Protein AF-U9SW86-F1 (afdb_monomer)

Secondary structure (DSSP, 8-state):
-PPPPHHHHHHHHHHHHTT--HHHHHHHH---HHHHHHHHHHHHTT---S-PPP--SPPSS-HHHHHHHHHHHHH-TT--GGG-

Radius of gyration: 23.31 Å; Cα contacts (8 Å, |Δi|>4): 43; chains: 1; bounding box: 44×22×61 Å

InterPro domains:
  IPR009057 Homedomain-like superfamily [SSF46689] (4-84)
  IPR036388 Winged helix-like DNA-binding domain superfamily [G3DSA:1.10.10.10] (3-50)

Structure (mmCIF, N/CA/C/O backbone):
data_AF-U9SW86-F1
#
_entry.id   AF-U9SW86-F1
#
loop_
_atom_site.group_PDB
_atom_site.id
_atom_site.type_symbol
_atom_site.label_atom_id
_atom_site.label_alt_id
_atom_site.label_comp_id
_atom_site.label_asym_id
_atom_site.label_entity_id
_atom_site.label_seq_id
_atom_site.pdbx_PDB_ins_code
_atom_site.Cartn_x
_atom_site.Cartn_y
_atom_site.Cartn_z
_atom_site.occupancy
_atom_site.B_iso_or_equiv
_atom_site.auth_seq_id
_atom_site.auth_comp_id
_atom_site.auth_asym_id
_atom_site.auth_atom_id
_atom_site.pdbx_PDB_model_num
ATOM 1 N N . MET A 1 1 ? 12.822 7.200 3.536 1.00 51.06 1 MET A N 1
ATOM 2 C CA . MET A 1 1 ? 12.217 6.218 2.610 1.00 51.06 1 MET A CA 1
ATOM 3 C C . MET A 1 1 ? 10.915 6.828 2.134 1.00 51.06 1 MET A C 1
ATOM 5 O O . MET A 1 1 ? 10.021 6.973 2.954 1.00 51.06 1 MET A O 1
ATOM 9 N N . TYR A 1 2 ? 10.872 7.298 0.888 1.00 66.44 2 TYR A N 1
ATOM 10 C CA . TYR A 1 2 ? 9.652 7.828 0.277 1.00 66.44 2 TYR A CA 1
ATOM 11 C C . TYR A 1 2 ? 8.795 6.652 -0.194 1.00 66.44 2 TYR A C 1
ATOM 13 O O . TYR A 1 2 ? 9.320 5.730 -0.824 1.00 66.44 2 TYR A O 1
ATOM 21 N N . ASP A 1 3 ? 7.514 6.656 0.168 1.00 79.75 3 ASP A N 1
ATOM 22 C CA . ASP A 1 3 ? 6.557 5.674 -0.333 1.00 79.75 3 ASP A CA 1
ATOM 23 C C . ASP A 1 3 ? 6.193 6.012 -1.782 1.00 79.75 3 ASP A C 1
ATOM 25 O O . ASP A 1 3 ? 5.976 7.175 -2.113 1.00 79.75 3 ASP A O 1
ATOM 29 N N . LEU A 1 4 ? 6.125 4.986 -2.638 1.00 87.94 4 LEU A N 1
ATOM 30 C CA . LEU A 1 4 ? 5.677 5.142 -4.022 1.00 87.94 4 LEU A CA 1
ATOM 31 C C . LEU A 1 4 ? 4.218 5.598 -4.041 1.00 87.94 4 LEU A C 1
ATOM 33 O O . LEU A 1 4 ? 3.372 4.978 -3.378 1.00 87.94 4 LEU A O 1
ATOM 37 N N . THR A 1 5 ? 3.935 6.613 -4.849 1.00 91.62 5 THR A N 1
ATOM 38 C CA . THR A 1 5 ? 2.579 7.049 -5.185 1.00 91.62 5 THR A CA 1
ATOM 39 C C . THR A 1 5 ? 1.839 5.962 -5.964 1.00 91.62 5 THR A C 1
ATOM 41 O O . THR A 1 5 ? 2.439 5.040 -6.525 1.00 91.62 5 THR A O 1
ATOM 44 N N . GLU A 1 6 ? 0.513 6.058 -6.009 1.00 91.12 6 GLU A N 1
ATOM 45 C CA . GLU A 1 6 ? -0.323 5.119 -6.763 1.00 91.12 6 GLU A CA 1
ATOM 46 C C . GLU A 1 6 ? 0.064 5.088 -8.253 1.00 91.12 6 GLU A C 1
ATOM 48 O O . GLU A 1 6 ? 0.255 4.019 -8.835 1.00 91.12 6 GLU A O 1
ATOM 53 N N . ALA A 1 7 ? 0.290 6.264 -8.848 1.00 92.81 7 ALA A N 1
ATOM 54 C CA . ALA A 1 7 ? 0.700 6.397 -10.243 1.00 92.81 7 ALA A CA 1
ATOM 55 C C . ALA A 1 7 ? 2.023 5.666 -10.533 1.00 92.81 7 ALA A C 1
ATOM 57 O O . ALA A 1 7 ? 2.121 4.920 -11.509 1.00 92.81 7 ALA A O 1
ATOM 58 N N . GLU A 1 8 ? 3.024 5.811 -9.663 1.00 94.19 8 GLU A N 1
ATOM 59 C CA . GLU A 1 8 ? 4.320 5.139 -9.814 1.00 94.19 8 GLU A CA 1
ATOM 60 C C . GLU A 1 8 ? 4.197 3.614 -9.669 1.00 94.19 8 GLU A C 1
ATOM 62 O O . GLU A 1 8 ? 4.825 2.858 -10.416 1.00 94.19 8 GLU A O 1
ATOM 67 N N . ARG A 1 9 ? 3.345 3.130 -8.753 1.00 94.12 9 ARG A N 1
ATOM 68 C CA . ARG A 1 9 ? 3.051 1.689 -8.628 1.00 94.12 9 ARG A CA 1
ATOM 69 C C . ARG A 1 9 ? 2.387 1.149 -9.889 1.00 94.12 9 ARG A C 1
ATOM 71 O O . ARG A 1 9 ? 2.778 0.088 -10.378 1.00 94.12 9 ARG A O 1
ATOM 78 N N . ASN A 1 10 ? 1.441 1.900 -10.444 1.00 94.44 10 ASN A N 1
ATOM 79 C CA . ASN A 1 10 ? 0.753 1.539 -11.677 1.00 94.44 10 ASN A CA 1
ATOM 80 C C . ASN A 1 10 ? 1.712 1.514 -12.878 1.00 94.44 10 ASN A C 1
ATOM 82 O O . ASN A 1 10 ? 1.638 0.589 -13.686 1.00 94.44 10 ASN A O 1
ATOM 86 N N . GLN A 1 11 ? 2.678 2.436 -12.960 1.00 96.25 11 GLN A N 1
ATOM 87 C CA . GLN A 1 11 ? 3.739 2.396 -13.976 1.00 96.25 11 GLN A CA 1
ATOM 88 C C . GLN A 1 11 ? 4.609 1.135 -13.862 1.00 96.25 11 GLN A C 1
ATOM 90 O O . GLN A 1 11 ? 4.857 0.464 -14.868 1.00 96.25 11 GLN A O 1
ATOM 95 N N . ILE A 1 12 ? 5.033 0.769 -12.645 1.00 96.25 12 ILE A N 1
ATOM 96 C CA . ILE A 1 12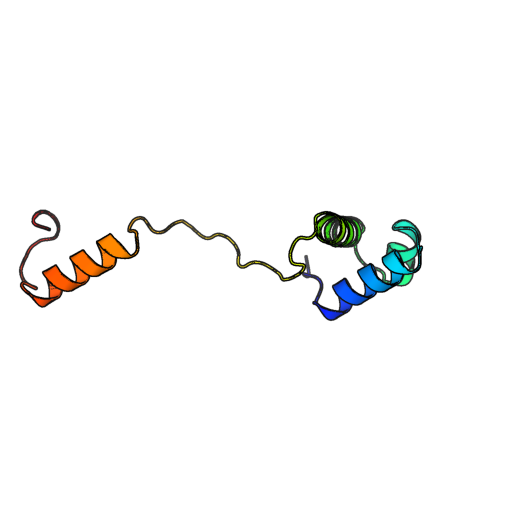 ? 5.796 -0.468 -12.394 1.00 96.25 12 ILE A CA 1
ATOM 97 C C . ILE A 1 12 ? 5.015 -1.689 -12.896 1.00 96.25 12 ILE A C 1
ATOM 99 O O . ILE A 1 12 ? 5.575 -2.547 -13.582 1.00 96.25 12 ILE A O 1
ATOM 103 N N . ILE A 1 13 ? 3.724 -1.769 -12.571 1.00 95.81 13 ILE A N 1
ATOM 104 C CA . ILE A 1 13 ? 2.871 -2.904 -12.940 1.00 95.81 13 ILE A CA 1
ATOM 105 C C . ILE A 1 13 ? 2.597 -2.932 -14.439 1.00 95.81 13 ILE A C 1
ATOM 107 O O . ILE A 1 13 ? 2.631 -4.009 -15.030 1.00 95.81 13 ILE A O 1
ATOM 111 N N . GLY A 1 14 ? 2.369 -1.779 -15.067 1.00 96.69 14 GLY A N 1
ATOM 112 C CA . GLY A 1 14 ? 2.200 -1.676 -16.515 1.00 96.69 14 GLY A CA 1
ATOM 113 C C . GLY A 1 14 ? 3.408 -2.239 -17.264 1.00 96.69 14 GLY A C 1
ATOM 114 O O . GLY A 1 14 ? 3.253 -3.097 -18.131 1.00 96.69 14 GLY A O 1
ATOM 115 N N . LEU A 1 15 ? 4.622 -1.848 -16.861 1.00 96.75 15 LEU A N 1
ATOM 116 C CA . LEU A 1 15 ? 5.860 -2.376 -17.446 1.00 96.75 15 LEU A CA 1
ATOM 117 C C . LEU A 1 15 ? 6.047 -3.874 -17.178 1.00 96.75 15 LEU A C 1
ATOM 119 O O . LEU A 1 15 ? 6.495 -4.605 -18.061 1.00 96.75 15 LEU A O 1
ATOM 123 N N . PHE A 1 16 ? 5.693 -4.342 -15.979 1.00 96.62 16 PHE A N 1
ATOM 124 C CA . PHE A 1 16 ? 5.767 -5.761 -15.635 1.00 96.62 16 PHE A CA 1
ATOM 125 C C . PHE A 1 16 ? 4.791 -6.607 -16.467 1.00 96.62 16 PHE A C 1
ATOM 127 O O . PHE A 1 16 ? 5.192 -7.630 -17.017 1.00 96.62 16 PHE A O 1
ATOM 134 N N . LYS A 1 17 ? 3.542 -6.151 -16.636 1.00 96.38 17 LYS A N 1
ATOM 135 C CA . LYS A 1 17 ? 2.551 -6.773 -17.532 1.00 96.38 17 LYS A CA 1
ATOM 136 C C . LYS A 1 17 ? 3.007 -6.766 -18.992 1.00 96.38 17 LYS A C 1
ATOM 138 O O . LYS A 1 17 ? 2.730 -7.715 -19.713 1.00 96.38 17 LYS A O 1
ATOM 143 N N . GLY A 1 18 ? 3.751 -5.739 -19.403 1.00 95.62 18 GLY A N 1
ATOM 144 C CA . GLY A 1 18 ? 4.409 -5.661 -20.710 1.00 95.62 18 GLY A CA 1
ATOM 145 C C . GLY A 1 18 ? 5.634 -6.575 -20.875 1.00 95.62 18 GLY A C 1
ATOM 146 O O . GLY A 1 18 ? 6.323 -6.477 -21.886 1.00 95.62 18 GLY A O 1
ATOM 147 N N . GLY A 1 19 ? 5.946 -7.435 -19.898 1.00 95.25 19 GLY A N 1
ATOM 148 C CA . GLY A 1 19 ? 7.035 -8.415 -19.980 1.00 95.25 19 GLY A CA 1
ATOM 149 C C . GLY A 1 19 ? 8.421 -7.874 -19.619 1.00 95.25 19 GLY A C 1
ATOM 150 O O . GLY A 1 19 ? 9.420 -8.576 -19.782 1.00 95.25 19 GLY A O 1
ATOM 151 N N . ALA A 1 20 ? 8.528 -6.640 -19.114 1.00 95.62 20 ALA A N 1
ATOM 152 C CA . ALA A 1 20 ? 9.813 -6.106 -18.678 1.00 95.62 20 ALA A CA 1
ATOM 153 C C . ALA A 1 20 ? 10.322 -6.835 -17.423 1.00 95.62 20 ALA A C 1
ATOM 155 O O . ALA A 1 20 ? 9.596 -7.045 -16.449 1.00 95.62 20 ALA A O 1
ATOM 156 N N . THR A 1 21 ? 11.613 -7.175 -17.403 1.00 96.06 21 THR A N 1
ATOM 157 C CA . THR A 1 21 ? 12.240 -7.768 -16.216 1.00 96.06 21 THR A CA 1
ATOM 158 C C . THR A 1 21 ? 12.344 -6.746 -15.082 1.00 96.06 21 THR A C 1
ATOM 160 O O . THR A 1 21 ? 12.531 -5.549 -15.308 1.00 96.06 21 THR A O 1
ATOM 163 N N . ARG A 1 22 ? 12.308 -7.217 -13.827 1.00 94.75 22 ARG A N 1
ATOM 164 C CA . ARG A 1 22 ? 12.398 -6.352 -12.631 1.00 94.75 22 ARG A CA 1
ATOM 165 C C . ARG A 1 22 ? 13.631 -5.442 -12.651 1.00 94.75 22 ARG A C 1
ATOM 167 O O . ARG A 1 22 ? 13.542 -4.275 -12.292 1.00 94.75 22 ARG A O 1
ATOM 174 N N . GLN A 1 23 ? 14.773 -5.962 -13.105 1.00 95.88 23 GLN A N 1
ATOM 175 C CA . GLN A 1 23 ? 16.016 -5.193 -13.239 1.00 95.88 23 GLN A CA 1
ATOM 176 C C . GLN A 1 23 ? 15.901 -4.077 -14.281 1.00 95.88 23 GLN A C 1
ATOM 178 O O . GLN A 1 23 ? 16.394 -2.976 -14.044 1.00 95.88 23 GLN A O 1
ATOM 183 N N . LYS A 1 24 ? 15.232 -4.338 -15.4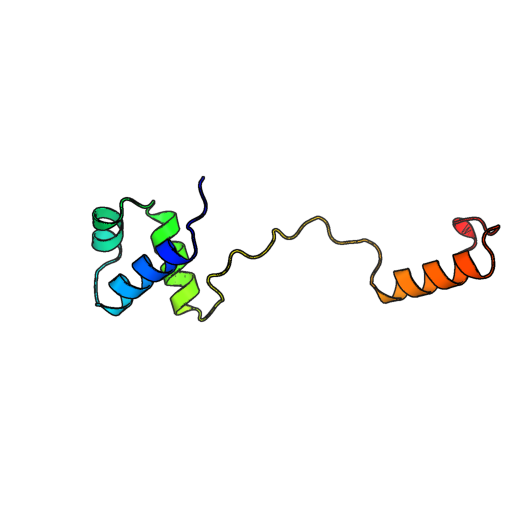12 1.00 96.31 24 LYS A N 1
ATOM 184 C CA . LYS A 1 24 ? 14.977 -3.319 -16.433 1.00 96.31 24 LYS A CA 1
ATOM 185 C C . LYS A 1 24 ? 14.078 -2.218 -15.874 1.00 96.31 24 LYS A C 1
ATOM 187 O O . LYS A 1 24 ? 14.390 -1.051 -16.047 1.00 96.31 24 LYS A O 1
ATOM 192 N N . ILE A 1 25 ? 13.027 -2.583 -15.138 1.00 96.44 25 ILE A N 1
ATOM 193 C CA . ILE A 1 25 ? 12.108 -1.626 -14.499 1.00 96.44 25 ILE A CA 1
ATOM 194 C C . ILE A 1 25 ? 12.850 -0.730 -13.497 1.00 96.44 25 ILE A C 1
ATOM 196 O O . ILE A 1 25 ? 12.691 0.485 -13.542 1.00 96.44 25 ILE A O 1
ATOM 200 N N . ILE A 1 26 ? 13.712 -1.309 -12.652 1.00 96.12 26 ILE A N 1
ATOM 201 C CA . ILE A 1 26 ? 14.552 -0.554 -11.705 1.00 96.12 26 ILE A CA 1
ATOM 202 C C . ILE A 1 26 ? 15.422 0.471 -12.440 1.00 96.12 26 ILE A C 1
ATOM 204 O O . ILE A 1 26 ? 15.456 1.633 -12.052 1.00 96.12 26 ILE A O 1
ATOM 208 N N . LYS A 1 27 ? 16.102 0.057 -13.517 1.00 96.25 27 LYS A N 1
ATOM 209 C CA . LYS A 1 27 ? 16.957 0.957 -14.304 1.00 96.25 27 LYS A CA 1
ATOM 210 C C . LYS A 1 27 ? 16.161 2.044 -15.033 1.00 96.25 27 LYS A C 1
ATOM 212 O O . LYS A 1 27 ? 16.651 3.158 -15.135 1.00 96.25 27 LYS A O 1
ATOM 217 N N . MET A 1 28 ? 14.969 1.723 -15.539 1.00 94.56 28 MET A N 1
ATOM 218 C CA . MET A 1 28 ? 14.135 2.666 -16.295 1.00 94.56 28 MET A CA 1
ATOM 219 C C . MET A 1 28 ? 13.475 3.721 -15.404 1.00 94.56 28 MET A C 1
ATOM 221 O O . MET A 1 28 ? 13.419 4.878 -15.795 1.00 94.56 28 MET A O 1
ATOM 225 N N . LEU A 1 29 ? 12.967 3.330 -14.231 1.00 93.81 29 LEU A N 1
ATOM 226 C CA . LEU A 1 29 ? 12.224 4.233 -13.343 1.00 93.81 29 LEU A CA 1
ATOM 227 C C . LEU A 1 29 ? 13.084 4.838 -12.223 1.00 93.81 29 LEU A C 1
ATOM 229 O O . LEU A 1 29 ? 12.651 5.767 -11.554 1.00 93.81 29 LEU A O 1
ATOM 233 N N . GLY A 1 30 ? 14.281 4.301 -11.972 1.00 93.62 30 GLY A N 1
ATOM 234 C CA . GLY A 1 30 ? 15.183 4.796 -10.925 1.00 93.62 30 GLY A CA 1
ATOM 235 C C . GLY A 1 30 ? 14.743 4.476 -9.490 1.00 93.62 30 GLY A C 1
ATOM 236 O O . GLY A 1 30 ? 15.363 4.944 -8.536 1.00 93.62 30 GLY A O 1
ATOM 237 N N . PHE A 1 31 ? 13.695 3.670 -9.303 1.00 92.50 31 PHE A N 1
ATOM 238 C CA . PHE A 1 31 ? 13.213 3.285 -7.976 1.00 92.50 31 PHE A CA 1
ATOM 239 C C . PHE A 1 31 ? 14.098 2.237 -7.300 1.00 92.50 31 PHE A C 1
ATOM 241 O O . PHE A 1 31 ? 14.801 1.453 -7.939 1.00 92.50 31 PHE A O 1
ATOM 248 N N . SER A 1 32 ? 14.017 2.174 -5.969 1.00 93.06 32 SER A N 1
ATOM 249 C CA . SER A 1 32 ? 14.770 1.184 -5.202 1.00 93.06 32 SER A CA 1
ATOM 250 C C . SER A 1 32 ? 14.360 -0.247 -5.565 1.00 93.06 32 SER A C 1
ATOM 252 O O . SER A 1 32 ? 13.188 -0.556 -5.809 1.00 93.06 32 SER A O 1
ATOM 254 N N . ARG A 1 33 ? 15.339 -1.160 -5.546 1.00 94.69 33 ARG A N 1
ATOM 255 C CA . ARG A 1 33 ? 15.109 -2.586 -5.816 1.00 94.69 33 ARG A CA 1
ATOM 256 C C . ARG A 1 33 ? 14.024 -3.164 -4.910 1.00 94.69 33 ARG A C 1
ATOM 258 O O . ARG A 1 33 ? 13.161 -3.894 -5.383 1.00 94.69 33 ARG A O 1
ATOM 265 N N . THR A 1 34 ? 14.052 -2.833 -3.623 1.00 94.25 34 THR A N 1
ATOM 266 C CA . THR A 1 34 ? 13.079 -3.326 -2.641 1.00 94.25 34 THR A CA 1
ATOM 267 C C . THR A 1 34 ? 11.662 -2.850 -2.945 1.00 94.25 34 THR A C 1
ATOM 269 O O . THR A 1 34 ? 10.738 -3.656 -2.854 1.00 94.25 34 THR A O 1
ATOM 272 N N . ALA A 1 35 ? 11.482 -1.591 -3.357 1.00 92.94 35 ALA A N 1
ATOM 273 C CA . ALA A 1 35 ? 10.171 -1.051 -3.705 1.00 92.94 35 ALA A CA 1
ATOM 274 C C . ALA A 1 35 ? 9.582 -1.742 -4.943 1.00 92.94 35 ALA A C 1
ATOM 276 O O . ALA A 1 35 ? 8.457 -2.230 -4.887 1.00 92.94 35 ALA A O 1
ATOM 277 N N . VAL A 1 36 ? 10.364 -1.886 -6.021 1.00 95.12 36 VAL A N 1
ATOM 278 C CA . VAL A 1 36 ? 9.910 -2.576 -7.244 1.00 95.12 36 VAL A CA 1
ATOM 279 C C . VAL A 1 36 ? 9.537 -4.032 -6.958 1.00 95.12 36 VAL A C 1
ATOM 281 O O . VAL A 1 36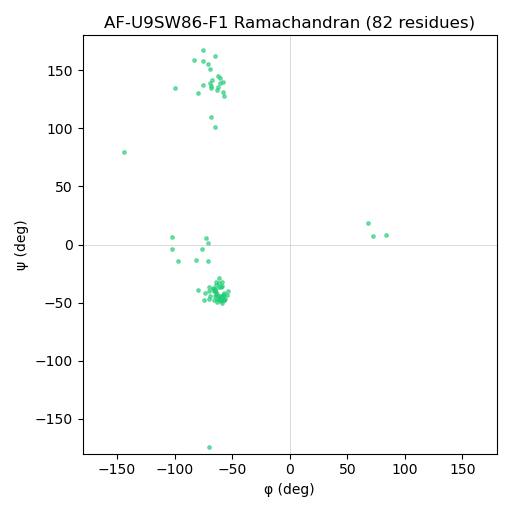 ? 8.490 -4.502 -7.401 1.00 95.12 36 VAL A O 1
ATOM 284 N N . TYR A 1 37 ? 10.363 -4.749 -6.189 1.00 95.44 37 TYR A N 1
ATOM 285 C CA . TYR A 1 37 ? 10.072 -6.136 -5.821 1.00 95.44 37 TYR A CA 1
ATOM 286 C C . TYR A 1 37 ? 8.798 -6.251 -4.981 1.00 95.44 37 TYR A C 1
ATOM 288 O O . TYR A 1 37 ? 7.951 -7.082 -5.301 1.00 95.44 37 TYR A O 1
ATOM 296 N N . ARG A 1 38 ? 8.636 -5.406 -3.953 1.00 93.88 38 ARG A N 1
ATOM 297 C CA . ARG A 1 38 ? 7.433 -5.396 -3.110 1.00 93.88 38 ARG A CA 1
ATOM 298 C C . ARG A 1 38 ? 6.171 -5.114 -3.918 1.00 93.88 38 ARG A C 1
ATOM 300 O O . ARG A 1 38 ? 5.208 -5.858 -3.781 1.00 93.88 38 ARG A O 1
ATOM 307 N N . THR A 1 39 ? 6.178 -4.097 -4.778 1.00 94.44 39 THR A N 1
ATOM 308 C CA . THR A 1 39 ? 5.015 -3.746 -5.607 1.00 94.44 39 THR A CA 1
ATOM 309 C C . THR A 1 39 ? 4.604 -4.899 -6.521 1.00 94.44 39 THR A C 1
ATOM 311 O O . THR A 1 39 ? 3.431 -5.262 -6.562 1.00 94.44 39 THR A O 1
ATOM 314 N N . ILE A 1 40 ? 5.565 -5.526 -7.209 1.00 95.56 40 ILE A N 1
ATOM 315 C CA . ILE A 1 40 ? 5.279 -6.668 -8.092 1.00 95.56 40 ILE A CA 1
ATOM 316 C C . ILE A 1 40 ? 4.776 -7.870 -7.286 1.00 95.56 40 ILE A C 1
ATOM 318 O O . ILE A 1 40 ? 3.855 -8.550 -7.723 1.00 95.56 40 ILE A O 1
ATOM 322 N N . GLN A 1 41 ? 5.347 -8.128 -6.108 1.00 95.31 41 GLN A N 1
ATOM 323 C CA . GLN A 1 41 ? 4.901 -9.218 -5.244 1.00 95.31 41 GLN A CA 1
ATOM 324 C C . GLN A 1 41 ? 3.456 -9.015 -4.765 1.00 95.31 41 GLN A C 1
ATOM 326 O O . GLN A 1 41 ? 2.646 -9.922 -4.920 1.00 95.31 41 GLN A O 1
ATOM 331 N N . ILE A 1 42 ? 3.115 -7.828 -4.250 1.00 93.38 42 ILE A N 1
ATOM 332 C CA . ILE A 1 42 ? 1.747 -7.482 -3.820 1.00 93.38 42 ILE A CA 1
ATOM 333 C C . ILE A 1 42 ? 0.760 -7.666 -4.980 1.00 93.38 42 ILE 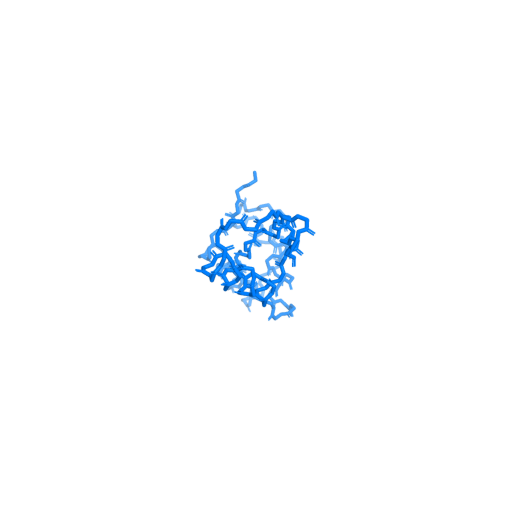A C 1
ATOM 335 O O . ILE A 1 42 ? -0.305 -8.252 -4.790 1.00 93.38 42 ILE A O 1
ATOM 339 N N . PHE A 1 43 ? 1.144 -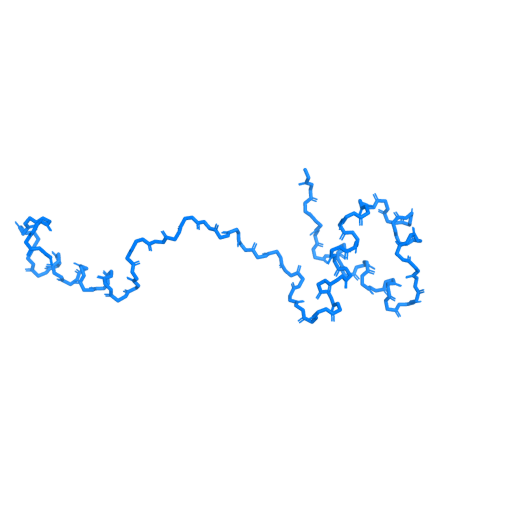7.226 -6.184 1.00 94.62 43 PHE A N 1
ATOM 340 C CA . PHE A 1 43 ? 0.350 -7.413 -7.395 1.00 94.62 43 PHE A CA 1
ATOM 341 C C . PHE A 1 43 ? 0.129 -8.900 -7.727 1.00 94.62 43 PHE A C 1
ATOM 343 O O . PHE A 1 43 ? -1.004 -9.306 -7.970 1.00 94.62 43 PHE A O 1
ATOM 350 N N . CYS A 1 44 ? 1.181 -9.728 -7.702 1.00 93.88 44 CYS A N 1
ATOM 351 C CA . CYS A 1 44 ? 1.069 -11.171 -7.948 1.00 93.88 44 CYS A CA 1
ATOM 352 C C . CYS A 1 44 ? 0.237 -11.900 -6.882 1.00 93.88 44 CYS A C 1
ATOM 354 O O . CYS A 1 44 ? -0.436 -12.873 -7.200 1.00 93.88 44 CYS A O 1
ATOM 356 N N . GLU A 1 45 ? 0.267 -11.432 -5.633 1.00 95.00 45 GLU A N 1
ATOM 357 C CA . GLU A 1 45 ? -0.551 -11.958 -4.533 1.00 95.00 45 GLU A CA 1
ATOM 358 C C . GLU A 1 45 ? -2.025 -11.510 -4.610 1.00 95.00 45 GLU A C 1
ATOM 360 O O . GLU A 1 45 ? -2.828 -11.926 -3.777 1.00 95.00 45 GLU A O 1
ATOM 365 N N . GLY A 1 46 ? -2.395 -10.654 -5.573 1.00 91.00 46 GLY A N 1
ATOM 366 C CA . GLY A 1 46 ? -3.755 -10.123 -5.715 1.00 91.00 46 GLY A CA 1
ATOM 367 C C . GLY A 1 46 ? -4.175 -9.181 -4.580 1.00 91.00 46 GLY A C 1
ATOM 368 O O . GLY A 1 46 ? -5.365 -8.956 -4.368 1.00 91.00 46 GLY A O 1
ATOM 369 N N . LYS A 1 47 ? -3.212 -8.647 -3.821 1.00 89.44 47 LYS A N 1
ATOM 370 C CA . LYS A 1 47 ? -3.461 -7.722 -2.709 1.00 89.44 47 LYS A CA 1
ATOM 371 C C . LYS A 1 47 ? -3.618 -6.289 -3.214 1.00 89.44 47 LYS A C 1
ATOM 373 O O . LYS A 1 47 ? -3.132 -5.929 -4.285 1.00 89.44 47 LYS A O 1
ATOM 378 N N . SER A 1 48 ? -4.264 -5.452 -2.401 1.00 86.50 48 SER A N 1
ATOM 379 C CA . SER A 1 48 ? -4.369 -4.020 -2.689 1.00 86.50 48 SER A CA 1
ATOM 380 C C . SER A 1 48 ? -2.987 -3.362 -2.707 1.00 86.50 48 SER A C 1
ATOM 382 O O . SER A 1 48 ? -2.160 -3.605 -1.826 1.00 86.50 48 SER A O 1
ATOM 384 N N . LEU A 1 49 ? -2.758 -2.523 -3.716 1.00 86.00 49 LEU A N 1
ATOM 385 C CA . LEU A 1 49 ? -1.538 -1.728 -3.879 1.00 86.00 49 LEU A CA 1
ATOM 386 C C . LEU A 1 49 ? -1.556 -0.455 -3.035 1.00 86.00 49 LEU A C 1
ATOM 388 O O . LEU A 1 49 ? -0.503 0.171 -2.864 1.00 86.00 49 LEU A O 1
ATOM 392 N N . GLU A 1 50 ? -2.735 -0.116 -2.512 1.00 84.88 50 GLU A N 1
ATOM 393 C CA . GLU A 1 50 ? -2.944 1.019 -1.635 1.00 84.88 50 GLU A CA 1
ATOM 394 C C . GLU A 1 50 ? -2.115 0.883 -0.369 1.00 84.88 50 GLU A C 1
ATOM 396 O O . GLU A 1 50 ? -1.998 -0.189 0.240 1.00 84.88 50 GLU A O 1
ATOM 401 N N . THR A 1 51 ? -1.540 2.005 0.051 1.00 80.94 51 THR A N 1
ATOM 402 C CA . THR A 1 51 ? -0.804 2.050 1.308 1.00 80.94 51 THR A CA 1
ATOM 403 C C . THR A 1 51 ? -1.796 1.879 2.445 1.00 80.94 51 THR A C 1
ATOM 405 O O . THR A 1 51 ? -2.596 2.767 2.736 1.00 80.94 51 THR A O 1
ATOM 408 N N . GLN A 1 52 ? -1.742 0.725 3.107 1.00 80.12 52 GLN A N 1
ATOM 409 C CA . GLN A 1 52 ? -2.561 0.514 4.287 1.00 80.12 52 GLN A CA 1
ATOM 410 C C . GLN A 1 52 ? -2.090 1.423 5.427 1.00 80.12 52 GLN A C 1
ATOM 412 O O . GLN A 1 52 ? -0.880 1.609 5.616 1.00 80.12 52 GLN A O 1
ATOM 417 N N . PRO A 1 53 ? -3.027 1.978 6.215 1.00 81.12 53 PRO A N 1
ATOM 418 C CA . PRO A 1 53 ? -2.664 2.718 7.408 1.00 81.12 53 PRO A CA 1
ATOM 419 C C . PRO A 1 53 ? -1.853 1.809 8.331 1.00 81.12 53 PRO A C 1
ATOM 421 O O . PRO A 1 53 ? -2.146 0.621 8.483 1.00 81.12 53 PRO A O 1
ATOM 424 N N . ARG A 1 54 ? -0.815 2.369 8.956 1.00 80.56 54 ARG A N 1
ATOM 425 C CA . ARG A 1 54 ? 0.002 1.618 9.912 1.00 80.56 54 ARG A CA 1
ATOM 426 C C 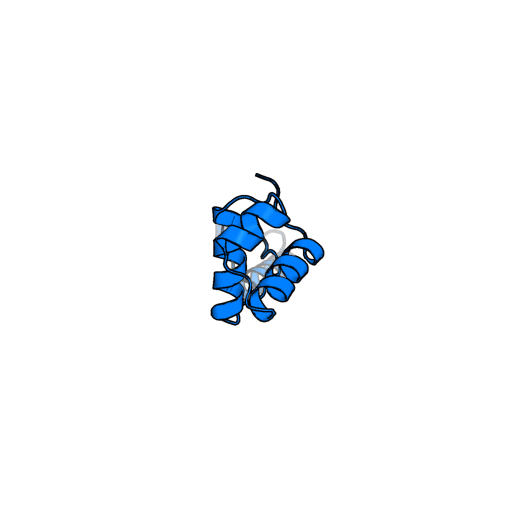. ARG A 1 54 ? -0.899 1.094 11.026 1.00 80.56 54 ARG A C 1
ATOM 428 O O . ARG A 1 54 ? -1.668 1.858 11.611 1.00 80.56 54 ARG A O 1
ATOM 435 N N . SER A 1 55 ? -0.772 -0.191 11.347 1.00 80.31 55 SER A N 1
ATOM 436 C CA . SER A 1 55 ? -1.417 -0.758 12.526 1.00 80.31 55 SER A CA 1
ATOM 437 C C . SER A 1 55 ? -0.800 -0.107 13.764 1.00 80.31 55 SER A C 1
ATOM 439 O O . SER A 1 55 ? 0.329 -0.417 14.147 1.00 80.31 55 SER A O 1
ATOM 441 N N . GLY A 1 56 ? -1.508 0.859 14.343 1.00 86.44 56 GLY A N 1
ATOM 442 C CA . GLY A 1 56 ? -1.129 1.461 15.614 1.00 86.44 56 GLY A CA 1
ATOM 443 C C . GLY A 1 56 ? -1.311 0.487 16.778 1.00 86.44 56 GLY A C 1
ATOM 444 O O . GLY A 1 56 ? -1.681 -0.676 16.600 1.00 86.44 56 GLY A O 1
ATOM 445 N N . ARG A 1 57 ? -1.096 0.983 18.001 1.00 87.81 57 ARG A N 1
ATOM 446 C CA . ARG A 1 57 ? -1.402 0.219 19.214 1.00 87.81 57 ARG A CA 1
ATOM 447 C C . ARG A 1 57 ? -2.887 -0.171 19.203 1.00 87.81 57 ARG A C 1
ATOM 449 O O . ARG A 1 57 ? -3.727 0.720 19.034 1.00 87.81 57 ARG A O 1
ATOM 456 N N . PRO A 1 58 ? -3.233 -1.456 19.387 1.00 86.38 58 PRO A N 1
ATOM 457 C CA . PRO A 1 58 ? -4.628 -1.859 19.449 1.00 86.38 58 PRO A CA 1
ATOM 458 C C . PRO A 1 58 ? -5.319 -1.154 20.618 1.00 86.38 58 PRO A C 1
ATOM 460 O O . PRO A 1 58 ? -4.726 -0.936 21.679 1.00 86.38 58 PRO A O 1
ATOM 463 N N . LYS A 1 59 ? -6.583 -0.778 20.419 1.00 87.31 59 LYS A N 1
ATOM 464 C CA . LYS A 1 59 ? -7.403 -0.224 21.498 1.00 87.31 59 LYS A CA 1
ATOM 465 C C . LYS A 1 59 ? -7.675 -1.328 22.515 1.00 87.31 59 LYS A C 1
ATOM 467 O O . LYS A 1 59 ? -8.052 -2.429 22.130 1.00 87.31 59 LYS A O 1
ATOM 472 N N . LEU A 1 60 ? -7.532 -1.006 23.799 1.00 90.12 60 LEU A N 1
ATOM 473 C CA . LEU A 1 60 ? -7.853 -1.933 24.887 1.00 90.12 60 LEU A CA 1
ATOM 474 C C . LEU A 1 60 ? -9.337 -2.337 24.867 1.00 90.12 60 LEU A C 1
ATOM 476 O O . LEU A 1 60 ? -9.683 -3.479 25.144 1.00 90.12 60 LEU A O 1
ATOM 480 N N . LEU A 1 61 ? -10.214 -1.392 24.518 1.00 90.88 61 LEU A N 1
ATOM 481 C CA . LEU A 1 61 ? -11.654 -1.609 24.449 1.00 90.88 61 LEU A CA 1
ATOM 482 C C . LEU A 1 61 ? -12.105 -1.843 23.007 1.00 90.88 61 LEU A C 1
ATOM 484 O O . LEU A 1 61 ? -11.754 -1.083 22.100 1.00 90.88 61 LEU A O 1
ATOM 488 N N . ASN A 1 62 ? -12.953 -2.855 22.821 1.00 92.25 62 ASN A N 1
ATOM 489 C CA . ASN A 1 62 ? -13.670 -3.069 21.569 1.00 92.25 62 ASN A CA 1
ATOM 490 C C . ASN A 1 62 ? -14.834 -2.061 21.419 1.00 92.25 62 ASN A C 1
ATOM 492 O O . ASN A 1 62 ? -15.228 -1.373 22.368 1.00 92.25 62 ASN A O 1
ATOM 496 N N . CYS A 1 63 ? -15.412 -1.975 20.216 1.00 91.31 63 CYS A N 1
ATOM 497 C CA . CYS A 1 63 ? -16.498 -1.034 19.917 1.00 91.31 63 CYS A CA 1
ATOM 498 C C . CYS A 1 63 ? -17.729 -1.230 20.815 1.00 91.31 63 CYS A C 1
ATOM 500 O O . CYS A 1 63 ? -18.421 -0.261 21.126 1.00 91.31 63 CYS A O 1
ATOM 502 N N . GLN A 1 64 ? -18.008 -2.468 21.227 1.00 91.06 64 GLN A N 1
ATOM 503 C CA . GLN A 1 64 ? -19.173 -2.791 22.041 1.00 91.06 64 GLN A CA 1
ATOM 504 C C . GLN A 1 64 ? -18.983 -2.335 23.489 1.00 91.06 64 GLN A C 1
ATOM 506 O O . GLN A 1 64 ? -19.837 -1.631 24.019 1.00 91.06 64 GLN A O 1
ATOM 511 N N . HIS A 1 65 ? -17.831 -2.635 24.090 1.00 92.62 65 HIS A N 1
ATOM 512 C CA . HIS A 1 65 ? -17.458 -2.172 25.424 1.00 92.62 65 HIS A CA 1
ATOM 513 C C . HIS A 1 65 ? -17.487 -0.648 25.473 1.00 92.62 65 HIS A C 1
ATOM 515 O O . HIS A 1 65 ? -18.054 -0.074 26.393 1.00 92.62 65 HIS A O 1
ATOM 521 N N . GLN 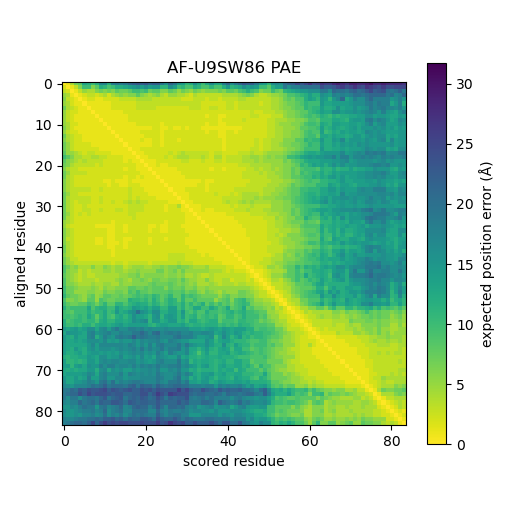A 1 66 ? -16.983 0.021 24.432 1.00 94.50 66 GLN A N 1
ATOM 522 C CA . GLN A 1 66 ? -17.000 1.479 24.354 1.00 94.50 66 GLN A CA 1
ATOM 523 C C . GLN A 1 66 ? -18.427 2.059 24.303 1.00 94.50 66 GLN A C 1
ATOM 525 O O . GLN A 1 66 ? -18.676 3.127 24.865 1.00 94.50 66 GLN A O 1
ATOM 530 N N . LYS A 1 67 ? -19.380 1.369 23.658 1.00 93.81 67 LYS A N 1
ATOM 531 C CA . LYS A 1 67 ? -20.804 1.750 23.666 1.00 93.81 67 LYS A CA 1
ATOM 532 C C . LYS A 1 67 ? -21.435 1.546 25.043 1.00 93.81 67 LYS A C 1
ATOM 534 O O . LYS A 1 67 ? -22.140 2.441 25.505 1.00 93.81 67 LYS A O 1
ATOM 539 N N . THR A 1 68 ? -21.167 0.415 25.694 1.00 91.75 68 THR A N 1
ATOM 540 C CA . THR A 1 68 ? -21.655 0.129 27.051 1.00 91.75 68 THR A CA 1
ATOM 541 C C . THR A 1 68 ? -21.150 1.177 28.039 1.00 91.75 68 THR A C 1
ATOM 543 O O . THR A 1 68 ? -21.954 1.797 28.729 1.00 91.75 68 THR A O 1
ATOM 546 N N . LEU A 1 69 ? -19.849 1.477 28.009 1.00 91.00 69 LEU A N 1
ATOM 547 C CA . LEU A 1 69 ? -19.222 2.498 28.852 1.00 91.00 69 LEU A CA 1
ATOM 548 C C . LEU A 1 69 ? -19.845 3.882 28.614 1.00 91.00 69 LEU A C 1
ATOM 550 O O . LEU A 1 69 ? -20.220 4.567 29.561 1.00 91.00 69 LEU A O 1
ATOM 554 N N . LYS A 1 70 ? -20.070 4.266 27.346 1.00 92.75 70 LYS A N 1
ATOM 555 C CA . LYS A 1 70 ? -20.789 5.509 27.005 1.00 92.75 70 LYS A CA 1
ATOM 556 C C . LYS A 1 70 ? -22.210 5.552 27.573 1.00 92.75 70 LYS A C 1
ATOM 558 O O . LYS A 1 70 ? -22.673 6.632 27.927 1.00 92.75 70 LYS A O 1
ATOM 563 N N . LYS A 1 71 ? -22.919 4.420 27.624 1.00 92.00 71 LYS A N 1
ATOM 564 C CA . LYS A 1 71 ? -24.276 4.346 28.182 1.00 92.00 71 LYS A CA 1
ATOM 565 C C . LYS A 1 71 ? -24.251 4.519 29.700 1.00 92.00 71 LYS A C 1
ATOM 567 O O . LYS A 1 71 ? -25.005 5.343 30.202 1.00 92.00 71 LYS A O 1
ATOM 572 N N . ILE A 1 72 ? -23.348 3.822 30.394 1.00 90.62 72 ILE A N 1
ATOM 573 C CA . ILE A 1 72 ? -23.194 3.916 31.855 1.00 90.62 72 ILE A CA 1
ATOM 574 C C . ILE A 1 72 ? -22.874 5.355 32.264 1.00 90.62 72 ILE A C 1
ATOM 576 O O . ILE A 1 72 ? -23.607 5.933 33.059 1.00 90.62 72 ILE A O 1
ATOM 580 N N . VAL A 1 73 ? -21.877 5.980 31.626 1.00 89.38 73 VAL A N 1
ATOM 581 C CA . VAL A 1 73 ? -21.498 7.377 31.907 1.00 89.38 73 VAL A CA 1
ATOM 582 C C . VAL A 1 73 ? -22.659 8.347 31.661 1.00 89.38 73 VAL A C 1
ATOM 584 O O . VAL A 1 73 ? -22.818 9.306 32.406 1.00 89.38 73 VAL A O 1
ATOM 587 N N . LYS A 1 74 ? -23.499 8.116 30.642 1.0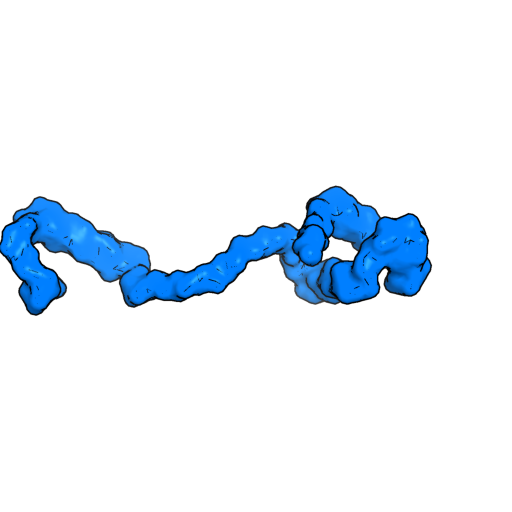0 91.50 74 LYS A N 1
ATOM 588 C CA . LYS A 1 74 ? -24.681 8.959 30.390 1.00 91.50 74 LYS A CA 1
ATOM 589 C C . LYS A 1 74 ? -25.781 8.783 31.435 1.00 91.50 74 LYS A C 1
ATOM 591 O O . LYS A 1 74 ? -26.467 9.750 31.740 1.00 91.50 74 LYS A O 1
ATOM 596 N N . THR A 1 75 ? -25.988 7.565 31.928 1.00 90.69 75 THR A N 1
ATOM 597 C CA . THR A 1 75 ? -27.046 7.258 32.898 1.00 90.69 75 THR A CA 1
ATOM 598 C C . THR A 1 75 ? -26.645 7.647 34.318 1.00 90.69 75 THR A C 1
ATOM 600 O O . THR A 1 75 ? -27.476 8.157 35.063 1.00 90.69 75 THR A O 1
ATOM 603 N N . ASN A 1 76 ? -25.386 7.430 34.694 1.00 84.62 76 ASN A N 1
ATOM 604 C CA . ASN A 1 76 ? -24.883 7.704 36.032 1.00 84.62 76 ASN A CA 1
ATOM 605 C C . ASN A 1 76 ? -23.437 8.219 35.973 1.00 84.62 76 ASN A C 1
ATOM 607 O O . ASN A 1 76 ? -22.472 7.496 36.211 1.00 84.62 76 ASN A O 1
ATOM 611 N N . ASN A 1 77 ? -23.290 9.507 35.658 1.00 83.25 77 ASN A N 1
ATOM 612 C CA . ASN A 1 77 ? -21.988 10.168 35.505 1.00 83.25 77 ASN A CA 1
ATOM 613 C C . ASN A 1 77 ? -21.214 10.378 36.823 1.00 83.25 77 ASN A C 1
ATOM 615 O O . ASN A 1 77 ? -20.137 10.968 36.795 1.00 83.25 77 ASN A O 1
ATOM 619 N N . ARG A 1 78 ? -21.756 9.929 37.964 1.00 86.12 78 ARG A N 1
ATOM 620 C CA . ARG A 1 78 ? -21.129 10.033 39.291 1.00 86.12 78 ARG A CA 1
ATOM 621 C C . ARG A 1 78 ? -20.505 8.719 39.776 1.00 86.12 78 ARG A C 1
ATOM 623 O O . ARG A 1 78 ? -19.9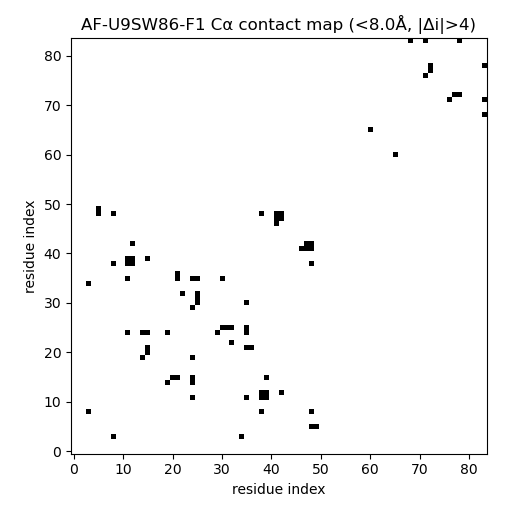05 8.714 40.845 1.00 86.12 78 ARG A O 1
ATOM 630 N N . GLN A 1 79 ? -20.647 7.615 39.036 1.00 83.06 79 GLN A N 1
ATOM 631 C CA . GLN A 1 79 ? -19.988 6.351 39.382 1.00 83.06 79 GLN A CA 1
ATOM 632 C C . GLN A 1 79 ? -18.470 6.434 39.186 1.00 83.06 79 GLN A C 1
ATOM 634 O O . GLN A 1 79 ? -17.993 6.981 38.192 1.00 83.06 79 GLN A O 1
ATOM 639 N N . SER A 1 80 ? -17.720 5.856 40.130 1.00 84.88 80 SER A N 1
ATOM 640 C CA . SER A 1 80 ? -16.269 5.689 40.000 1.00 84.88 80 SER A CA 1
ATOM 641 C C . SER A 1 80 ? -15.927 4.634 38.950 1.00 84.88 80 SER A C 1
ATOM 643 O O . SER A 1 80 ? -16.714 3.721 38.706 1.00 84.88 80 SER A O 1
ATOM 645 N N . ALA A 1 81 ? -14.729 4.716 38.372 1.00 83.44 81 ALA A N 1
ATOM 646 C CA . ALA A 1 81 ? -14.262 3.763 37.371 1.00 83.44 81 ALA A CA 1
ATOM 647 C C . ALA A 1 81 ? -14.171 2.322 37.903 1.00 83.44 81 ALA A C 1
ATOM 649 O O . ALA A 1 81 ? -14.374 1.401 37.124 1.00 83.44 81 ALA A O 1
ATOM 650 N N . GLU A 1 82 ? -13.923 2.105 39.204 1.00 87.69 82 GLU A N 1
ATOM 651 C CA . GLU A 1 82 ? -13.931 0.747 39.783 1.00 87.69 82 GLU A CA 1
ATOM 652 C C . GLU A 1 82 ? -15.339 0.135 39.884 1.00 87.69 82 GLU A C 1
ATOM 654 O O . GLU A 1 82 ? -15.477 -1.058 40.138 1.00 87.69 82 GLU A O 1
ATOM 659 N N . GLN A 1 83 ? -16.385 0.950 39.734 1.00 79.31 83 GLN A N 1
ATOM 660 C CA . GLN A 1 83 ? -17.791 0.560 39.883 1.00 79.31 83 GLN A CA 1
ATOM 661 C C . GLN A 1 83 ? -18.495 0.360 38.525 1.00 79.31 83 GLN A C 1
ATOM 663 O O . GLN A 1 83 ? -19.717 0.190 38.495 1.00 79.31 83 GLN A O 1
ATOM 668 N N . ILE A 1 84 ? -17.746 0.434 37.416 1.00 75.38 84 ILE A N 1
ATOM 669 C CA . ILE A 1 84 ? -18.204 0.302 36.020 1.00 75.38 84 ILE A CA 1
ATOM 670 C C . ILE A 1 84 ? -17.667 -1.001 35.432 1.00 75.38 84 ILE A C 1
ATOM 672 O O . ILE A 1 84 ? -18.468 -1.702 34.772 1.00 75.38 84 ILE A O 1
#

Foldseek 3Di:
DDQDDPVLLVVLVVVVVVVDDLVRSCVVSVDDSVNSVVSVVCVVVVHDSDDDDDDDDDDPDDPVRVVVVVVCCVVCVPDDPVRD

Mean predicted aligned error: 8.41 Å

Nearest PDB structures (foldseek):
  1pdn-assembly1_C  TM=6.959E-01  e=1.014E-01  Drosophila melanogaster
  6pax-assembly1_A  TM=6.833E-01  e=1.560E-01  Homo sapiens
  2lvs-assembly1_A  TM=4.921E-01  e=9.888E-01  Hyperthermus butylicus DSM 5456
  2w25-assembly1_B  TM=4.838E-01  e=1.430E+00  Mycobacterium tuberculosis H37Rv
  6vdk-assembly1_C  TM=5.268E-01  e=8.524E+00  Human immunodeficiency virus 1

Solvent-accessible surface area (backbone atoms only — not comparable to full-atom values): 5434 Å² total; per-residue (Å²): 136,85,79,80,50,71,67,57,50,50,51,55,49,52,42,44,75,71,68,48,52,72,69,56,50,31,69,75,71,69,52,56,69,66,58,56,52,49,54,54,49,37,54,76,70,73,46,78,87,67,84,71,79,78,86,66,84,79,70,92,62,53,76,64,58,51,51,53,52,54,49,48,47,71,77,47,73,80,65,54,80,94,78,109

Sequence (84 aa):
MYDLTEAERNQIIGLFKGGATRQKIIKMLGFSRTAVYRTIQIFCEGKSLETQPRSGRPKLLNCQHQKTLKKIVKTNNRQSAEQI

pLDDT: mean 90.18, std 7.2, range [51.06, 96.75]

Organism: Rhizophagus irregularis (strain DAOM 181602 / DAOM 197198 / MUCL 43194) (NCBI:txid747089)